Protein AF-A0A959TMD8-F1 (afdb_monomer_lite)

Foldseek 3Di:
DLVVVLVVQLVVQCVVPPPCSVVVSVVVNVVVVVLVVLVVCLVPHDQDPDPSSVLSVLVVCCVPVHVQASPDNNDCVVCVVVVRRDDDPVVVVVVVVVVD

Radius of gyration: 17.91 Å; chains: 1; bounding box: 39×28×55 Å

Sequence (100 aa):
MSVLVAAMFIGLFRPLMGTHGFVFGGGFMAGYATYLLAHYAIHVRKPPKNWLGVVWKHHNLHHYVGDDGAFGVSSPFWDHVFGTMPPDPRRRAAAKVDLI

Secondary structure (DSSP, 8-state):
-HHHHHHHHHHHHHHHHTTHHHHHHHHHHHHHHHHHHHHHHHHHSPPPSSTTHHHHHHHHHHHHH-TTS---SS-SHHHHHTT-PPPPHHHHHHHHHTT-

Structure (mmCIF, N/CA/C/O backbone):
data_AF-A0A959TMD8-F1
#
_entry.id   AF-A0A959TMD8-F1
#
loop_
_atom_site.group_PDB
_atom_site.id
_atom_site.type_symbol
_atom_site.label_atom_id
_atom_site.label_alt_id
_atom_site.label_comp_id
_atom_site.label_asym_id
_atom_site.label_entity_id
_atom_site.label_seq_id
_atom_site.pdbx_PDB_ins_code
_atom_site.Cartn_x
_atom_site.Cartn_y
_atom_site.Cartn_z
_atom_site.occupancy
_atom_site.B_iso_or_equiv
_atom_site.auth_seq_id
_atom_site.auth_comp_id
_atom_site.auth_asym_id
_atom_site.auth_atom_id
_atom_site.pdbx_PDB_model_num
ATOM 1 N N . MET A 1 1 ? -0.868 13.757 4.530 1.00 78.50 1 MET A N 1
ATOM 2 C CA . MET A 1 1 ? -2.077 13.077 4.014 1.00 78.50 1 MET A CA 1
ATO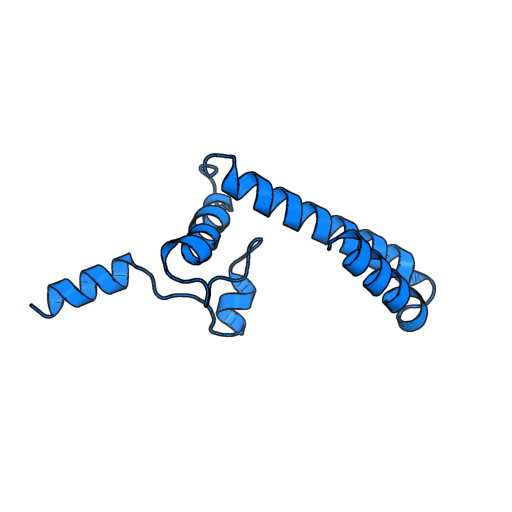M 3 C C . MET A 1 1 ? -2.587 11.969 4.943 1.00 78.50 1 MET A C 1
ATOM 5 O O . MET A 1 1 ? -3.776 11.933 5.219 1.00 78.50 1 MET A O 1
ATOM 9 N N . SER A 1 2 ? -1.717 11.127 5.513 1.00 82.94 2 SER A N 1
ATOM 10 C CA . SER A 1 2 ? -2.103 9.989 6.374 1.00 82.94 2 SER A CA 1
ATOM 11 C C . SER A 1 2 ? -3.051 10.295 7.543 1.00 82.94 2 SER A C 1
ATOM 13 O O . SER A 1 2 ? -3.973 9.524 7.776 1.00 82.94 2 SER A O 1
ATOM 15 N N . VAL A 1 3 ? -2.874 11.414 8.256 1.00 83.31 3 VAL A N 1
ATOM 16 C CA . VAL A 1 3 ? -3.753 11.789 9.387 1.00 83.31 3 VAL A CA 1
ATOM 17 C C . VAL A 1 3 ? -5.184 12.089 8.926 1.00 83.31 3 VAL A C 1
ATOM 19 O O . VAL A 1 3 ? -6.139 11.717 9.601 1.00 83.31 3 VAL A O 1
ATOM 22 N N . LEU A 1 4 ? -5.340 12.702 7.750 1.00 89.50 4 LEU A N 1
ATOM 23 C CA . LEU A 1 4 ? -6.652 13.009 7.173 1.00 89.50 4 LEU A CA 1
ATOM 24 C C . LEU A 1 4 ? -7.374 11.728 6.742 1.00 89.50 4 LEU A C 1
ATOM 26 O O . LEU A 1 4 ? -8.547 11.550 7.053 1.00 89.50 4 LEU A O 1
ATOM 30 N N . VAL A 1 5 ? -6.648 10.806 6.100 1.00 87.25 5 VAL A N 1
ATOM 31 C CA . VAL A 1 5 ? -7.161 9.478 5.726 1.00 87.25 5 VAL A CA 1
ATOM 32 C C . VAL A 1 5 ? -7.603 8.701 6.971 1.00 87.25 5 VAL A C 1
ATOM 34 O O . VAL A 1 5 ? -8.702 8.152 6.998 1.00 87.25 5 VAL A O 1
ATOM 37 N N . ALA A 1 6 ? -6.791 8.711 8.031 1.00 85.75 6 ALA A N 1
ATOM 38 C CA . ALA A 1 6 ? -7.113 8.059 9.297 1.00 85.75 6 ALA A CA 1
ATOM 39 C C . ALA A 1 6 ? -8.390 8.614 9.945 1.00 85.75 6 ALA A C 1
ATOM 41 O O . ALA A 1 6 ? -9.294 7.847 10.279 1.00 85.75 6 ALA A O 1
ATOM 42 N N . ALA A 1 7 ? -8.486 9.940 10.079 1.00 86.81 7 ALA A N 1
ATOM 43 C CA . ALA A 1 7 ? -9.654 10.597 10.661 1.00 86.81 7 ALA A CA 1
ATOM 44 C C . ALA A 1 7 ? -10.930 10.324 9.849 1.00 86.81 7 ALA A C 1
ATOM 46 O O . ALA A 1 7 ? -11.967 9.996 10.427 1.00 86.81 7 ALA A O 1
ATOM 47 N N . MET A 1 8 ? -10.837 10.389 8.516 1.00 90.12 8 MET A N 1
ATOM 48 C CA . MET A 1 8 ? -11.946 10.099 7.606 1.00 90.12 8 MET A CA 1
ATOM 49 C C . MET A 1 8 ? -12.480 8.673 7.799 1.00 90.12 8 MET A C 1
ATOM 51 O O . MET A 1 8 ? -13.680 8.488 7.991 1.00 90.12 8 MET A O 1
ATOM 55 N N . PHE A 1 9 ? -11.605 7.663 7.792 1.00 88.56 9 PHE A N 1
ATOM 56 C CA . PHE A 1 9 ? -12.033 6.265 7.885 1.00 88.56 9 PHE A CA 1
ATOM 57 C C . PHE A 1 9 ? -12.521 5.874 9.287 1.00 88.56 9 PHE A C 1
ATOM 59 O O . PHE A 1 9 ? -13.527 5.179 9.397 1.00 88.56 9 PHE A O 1
ATOM 66 N N . ILE A 1 10 ? -11.898 6.364 10.366 1.00 85.31 10 ILE A N 1
ATOM 67 C CA . ILE A 1 10 ? -12.408 6.132 11.732 1.00 85.31 10 ILE A CA 1
ATOM 68 C C . ILE A 1 10 ? -13.790 6.782 11.912 1.00 85.31 10 ILE A C 1
ATOM 70 O O . ILE A 1 10 ? -14.701 6.146 12.452 1.00 85.31 10 ILE A O 1
ATOM 74 N N . GLY A 1 11 ? -13.961 8.016 11.420 1.00 88.12 11 GLY A N 1
ATOM 75 C CA . GLY A 1 11 ? -15.245 8.721 11.426 1.00 88.12 11 GLY A CA 1
ATOM 76 C C . GLY A 1 11 ? -16.330 8.001 10.621 1.00 88.12 11 GLY A C 1
ATOM 77 O O . GLY A 1 11 ? -17.499 8.055 10.995 1.00 88.12 11 GLY A O 1
ATOM 78 N N . LEU A 1 12 ? -15.944 7.270 9.572 1.00 93.38 12 LEU A N 1
ATOM 79 C CA . LEU A 1 12 ? -16.840 6.473 8.734 1.00 93.38 12 LEU A CA 1
ATOM 80 C C . LEU A 1 12 ? -17.203 5.112 9.353 1.00 93.38 12 LEU A C 1
ATOM 82 O O . LEU A 1 12 ? -18.360 4.698 9.306 1.00 93.38 12 LEU A O 1
ATOM 86 N N . PHE A 1 13 ? -16.246 4.393 9.944 1.00 94.06 13 PHE A N 1
ATOM 87 C CA . PHE A 1 13 ? -16.488 3.027 10.428 1.00 94.06 13 PHE A CA 1
ATOM 88 C C . PHE A 1 13 ? -17.388 2.975 11.663 1.00 94.06 13 PHE A C 1
ATOM 90 O O . PHE A 1 13 ? -18.175 2.039 11.812 1.00 94.06 13 PHE A O 1
ATOM 97 N N . ARG A 1 14 ? -17.317 3.979 12.545 1.00 88.25 14 ARG A N 1
ATOM 98 C CA . ARG A 1 14 ? -18.129 4.020 13.770 1.00 88.25 14 ARG A CA 1
ATOM 99 C C . ARG A 1 14 ? -19.649 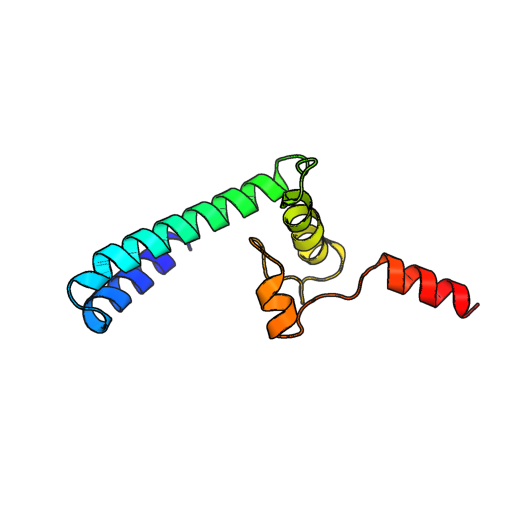4.052 13.522 1.00 88.25 14 ARG A C 1
ATOM 101 O O . ARG A 1 14 ? -20.343 3.299 14.213 1.00 88.25 14 ARG A O 1
ATOM 108 N N . PRO A 1 15 ? -20.195 4.889 12.617 1.00 93.19 15 PRO A N 1
ATOM 109 C CA . PRO A 1 15 ? -21.621 4.861 12.302 1.00 93.19 15 PRO A CA 1
ATOM 110 C C . PRO A 1 15 ? -22.026 3.626 11.486 1.00 93.19 15 PRO A C 1
ATOM 112 O O . PRO A 1 15 ? -23.101 3.090 11.728 1.00 93.19 15 PRO A O 1
ATOM 115 N N . LEU A 1 16 ? -21.176 3.130 10.578 1.00 95.19 16 LEU A N 1
ATOM 116 C CA . LEU A 1 16 ? -21.521 1.986 9.721 1.00 95.19 16 LEU A CA 1
ATOM 117 C C . LEU A 1 16 ? -21.520 0.638 10.453 1.00 95.19 16 LEU A C 1
ATOM 119 O O . LEU A 1 16 ? -22.326 -0.233 10.145 1.00 95.19 16 LEU A O 1
ATOM 123 N N . MET A 1 17 ? -20.603 0.450 11.405 1.00 94.56 17 MET A N 1
ATOM 124 C CA . MET A 1 17 ? -20.352 -0.850 12.046 1.00 94.56 17 MET A CA 1
ATOM 125 C C . MET A 1 17 ? -20.656 -0.845 13.550 1.00 94.56 17 MET A C 1
ATOM 127 O O . MET A 1 17 ? -20.333 -1.799 14.261 1.00 94.56 17 MET A O 1
ATOM 131 N N . GLY A 1 18 ? -21.242 0.238 14.068 1.00 91.88 18 GLY A N 1
ATOM 132 C CA . GLY A 1 18 ? -21.563 0.368 15.485 1.00 91.88 18 GLY A CA 1
ATOM 133 C C . GLY A 1 18 ? -20.320 0.261 16.376 1.00 91.88 18 GLY A C 1
ATOM 134 O O . GLY A 1 18 ? -19.284 0.871 16.112 1.00 91.88 18 GLY A O 1
ATOM 135 N N . THR A 1 19 ? -20.412 -0.516 17.454 1.00 88.81 19 THR A N 1
ATOM 136 C CA . THR A 1 19 ? -19.308 -0.729 18.409 1.00 88.81 19 THR A CA 1
ATOM 137 C C . THR A 1 19 ? -18.112 -1.460 17.792 1.00 88.81 19 THR A C 1
ATOM 139 O O . THR A 1 19 ? -16.975 -1.198 18.183 1.00 88.81 19 THR A O 1
ATOM 142 N N . HIS A 1 20 ? -18.332 -2.303 16.777 1.00 94.19 20 HIS A N 1
ATOM 143 C CA . HIS A 1 20 ? -17.259 -3.001 16.061 1.00 94.19 20 HIS A CA 1
ATOM 144 C C . HIS A 1 20 ? -16.407 -2.069 15.192 1.00 94.19 20 HIS A C 1
ATOM 146 O O . HIS A 1 20 ? -15.277 -2.420 14.851 1.00 94.19 20 HIS A O 1
ATOM 152 N N . GLY A 1 21 ? -16.902 -0.864 14.883 1.00 93.00 21 GLY A N 1
ATOM 153 C CA . GLY A 1 21 ? -16.187 0.116 14.065 1.00 93.00 21 GLY A CA 1
ATOM 154 C C . GLY A 1 21 ? -14.825 0.514 14.635 1.00 93.00 21 GLY A C 1
ATOM 155 O O . GLY A 1 21 ? -13.898 0.748 13.868 1.00 93.00 21 GLY A O 1
ATOM 156 N N . PHE A 1 22 ? -14.656 0.518 15.963 1.00 89.31 22 PHE A N 1
ATOM 157 C CA . PHE A 1 22 ? -13.353 0.795 16.580 1.00 89.31 22 PHE A CA 1
ATOM 158 C C . PHE A 1 22 ? -12.352 -0.344 16.390 1.00 89.31 22 PHE A C 1
ATOM 160 O O . PHE A 1 22 ? -11.188 -0.085 16.100 1.00 89.31 22 PHE A O 1
ATOM 167 N N . VAL A 1 23 ? -12.795 -1.598 16.516 1.00 93.12 23 VAL A N 1
ATOM 168 C CA . VAL A 1 23 ? -11.928 -2.771 16.318 1.00 93.12 23 VAL A CA 1
ATOM 169 C C . VAL A 1 23 ? -11.519 -2.870 14.852 1.00 93.12 23 VAL A C 1
ATOM 171 O O . VAL A 1 23 ? -10.333 -2.989 14.545 1.00 93.12 23 VAL A O 1
ATOM 174 N N . PHE A 1 24 ? -12.490 -2.742 13.945 1.00 94.19 24 PHE A N 1
ATOM 175 C CA . PHE A 1 24 ? -12.227 -2.719 12.511 1.00 94.19 24 PHE A CA 1
ATOM 176 C C . PHE A 1 24 ? -11.320 -1.545 12.125 1.00 94.19 24 PHE A C 1
ATOM 178 O O . PHE A 1 24 ? -10.325 -1.737 11.431 1.00 94.19 24 PHE A O 1
ATOM 185 N N . GLY A 1 25 ? -11.606 -0.345 12.639 1.00 92.94 25 GLY A N 1
ATOM 186 C CA . GLY A 1 25 ? -10.792 0.846 12.417 1.00 92.94 25 GLY A CA 1
ATOM 187 C C . GLY A 1 25 ? -9.362 0.689 12.925 1.00 92.94 25 GLY A C 1
ATOM 188 O O . GLY A 1 25 ? -8.430 1.032 12.205 1.00 92.94 25 GLY A O 1
ATOM 189 N N . GLY A 1 26 ? -9.168 0.105 14.110 1.00 92.19 26 GLY A N 1
ATOM 190 C CA . GLY A 1 26 ? -7.842 -0.213 14.641 1.00 92.19 26 GLY A CA 1
ATOM 191 C C . GLY A 1 26 ? -7.063 -1.168 13.733 1.00 92.19 26 GLY A C 1
ATOM 192 O O . GLY A 1 26 ? -5.909 -0.895 13.404 1.00 92.19 26 GLY A O 1
ATOM 193 N N . GLY A 1 27 ? -7.708 -2.238 13.256 1.00 93.75 27 GLY A N 1
ATOM 194 C CA . GLY A 1 27 ? -7.108 -3.170 12.295 1.00 93.75 27 GLY A CA 1
ATOM 195 C C . GLY A 1 27 ? -6.764 -2.509 10.957 1.00 93.75 27 GLY A C 1
ATOM 196 O O . GLY A 1 27 ? -5.663 -2.687 10.438 1.00 93.75 27 GLY A O 1
ATOM 197 N N . PHE A 1 28 ? -7.666 -1.682 10.429 1.00 93.75 28 PHE A N 1
ATOM 198 C CA . PHE A 1 28 ? -7.445 -0.933 9.194 1.00 93.75 28 PHE A CA 1
ATOM 199 C C . PHE A 1 28 ? -6.286 0.074 9.336 1.00 93.75 28 PHE A C 1
ATOM 201 O O . PHE A 1 28 ? -5.432 0.151 8.453 1.00 93.75 28 PHE A O 1
ATOM 208 N N . MET A 1 29 ? -6.186 0.787 10.465 1.00 93.00 29 MET A N 1
ATOM 209 C CA . MET A 1 29 ? -5.056 1.681 10.761 1.00 93.00 29 MET A CA 1
ATOM 210 C C . MET A 1 29 ? -3.733 0.927 10.877 1.00 93.00 29 MET A C 1
ATOM 212 O O . MET A 1 29 ? -2.729 1.375 10.322 1.00 93.00 29 MET A O 1
ATOM 216 N N . ALA A 1 30 ? -3.727 -0.223 11.555 1.00 94.88 30 ALA A N 1
ATOM 217 C CA . ALA A 1 30 ? -2.545 -1.072 11.637 1.00 94.88 30 ALA A CA 1
ATOM 218 C C . ALA A 1 30 ? -2.099 -1.531 10.239 1.00 94.88 30 ALA A C 1
ATOM 220 O O . ALA A 1 30 ? -0.931 -1.376 9.889 1.00 94.88 30 ALA A O 1
ATOM 221 N N . GLY A 1 31 ? -3.035 -1.992 9.403 1.00 94.50 31 GLY A N 1
ATOM 222 C CA . GLY A 1 31 ? -2.759 -2.371 8.016 1.00 94.50 31 GLY A CA 1
ATOM 223 C C . GLY A 1 31 ? -2.211 -1.215 7.174 1.00 94.50 31 GLY A C 1
ATOM 224 O O . GLY A 1 31 ? -1.223 -1.390 6.461 1.00 94.50 31 GLY A O 1
ATOM 225 N N . TYR A 1 32 ? -2.786 -0.015 7.297 1.00 93.94 32 TYR A N 1
ATOM 226 C CA . TYR A 1 32 ? -2.291 1.176 6.604 1.00 93.94 32 TYR A CA 1
ATOM 227 C C . TYR A 1 32 ? -0.882 1.579 7.071 1.00 93.94 32 TYR A C 1
ATOM 229 O O . TYR A 1 32 ? -0.024 1.902 6.250 1.00 93.94 32 TYR A O 1
ATOM 237 N N . ALA A 1 33 ? -0.594 1.496 8.372 1.00 94.81 33 ALA A N 1
ATOM 238 C CA . ALA A 1 33 ? 0.750 1.733 8.892 1.00 94.81 33 ALA A CA 1
ATOM 239 C C . ALA A 1 33 ? 1.756 0.698 8.357 1.00 94.81 33 ALA A C 1
ATOM 241 O O . ALA A 1 33 ? 2.841 1.074 7.910 1.00 94.81 33 ALA A O 1
ATOM 242 N N . THR A 1 34 ? 1.391 -0.588 8.326 1.00 95.50 34 THR A N 1
ATOM 243 C CA . THR A 1 34 ? 2.216 -1.643 7.718 1.00 95.50 34 THR A CA 1
ATOM 244 C C . THR A 1 34 ? 2.453 -1.390 6.230 1.00 95.50 34 THR A C 1
ATOM 246 O O . THR A 1 34 ? 3.584 -1.538 5.772 1.00 95.50 34 THR A O 1
ATOM 249 N N . TYR A 1 35 ? 1.434 -0.954 5.485 1.00 95.56 35 TYR A N 1
ATOM 250 C CA . TYR A 1 35 ? 1.563 -0.557 4.080 1.00 95.56 35 TYR A CA 1
ATOM 251 C C . TYR A 1 35 ? 2.591 0.571 3.900 1.00 95.56 35 TYR A C 1
ATOM 253 O O . TYR A 1 35 ? 3.495 0.452 3.073 1.00 95.56 35 TYR A O 1
ATOM 261 N N . LEU A 1 36 ? 2.516 1.631 4.715 1.00 95.19 36 LEU A N 1
ATOM 262 C CA . LEU A 1 36 ? 3.471 2.743 4.658 1.00 95.19 36 LEU A CA 1
ATOM 263 C C . LEU A 1 36 ? 4.895 2.304 5.015 1.00 95.19 36 LEU A C 1
ATOM 265 O O . LEU A 1 36 ? 5.852 2.728 4.367 1.00 95.19 36 LEU A O 1
ATOM 269 N N . LEU A 1 37 ? 5.042 1.443 6.025 1.00 95.69 37 LEU A N 1
ATOM 270 C CA . LEU A 1 37 ? 6.339 0.891 6.413 1.00 95.69 37 LEU A CA 1
ATOM 271 C C . LEU A 1 37 ? 6.933 0.011 5.312 1.00 95.69 37 LEU A C 1
ATOM 273 O O . LEU A 1 37 ? 8.127 0.121 5.041 1.00 95.69 37 LEU A O 1
ATOM 277 N N . ALA A 1 38 ? 6.122 -0.829 4.664 1.00 95.88 38 ALA A N 1
ATOM 278 C CA . ALA A 1 38 ? 6.552 -1.634 3.526 1.00 95.88 38 ALA A CA 1
ATOM 279 C C . ALA A 1 38 ? 6.999 -0.742 2.362 1.00 95.88 38 ALA A C 1
ATOM 281 O O . ALA A 1 38 ? 8.103 -0.927 1.857 1.00 95.88 38 ALA A O 1
ATOM 282 N N . HIS A 1 39 ? 6.206 0.275 2.007 1.00 96.50 39 HIS A N 1
ATOM 283 C CA . HIS A 1 39 ? 6.564 1.248 0.973 1.00 96.50 39 HIS A CA 1
ATOM 284 C C . HIS A 1 39 ? 7.904 1.929 1.278 1.00 96.50 39 HIS A C 1
ATOM 286 O O . HIS A 1 39 ? 8.810 1.946 0.448 1.00 96.50 39 HIS A O 1
ATOM 292 N N . TYR A 1 40 ? 8.066 2.433 2.503 1.00 96.44 40 TYR A N 1
ATOM 293 C CA . TYR A 1 40 ? 9.317 3.048 2.936 1.00 96.44 40 TYR A CA 1
ATOM 294 C C . TYR A 1 40 ? 10.493 2.062 2.872 1.00 96.44 40 TYR A C 1
ATOM 296 O O . TYR A 1 40 ? 11.553 2.394 2.346 1.00 96.44 40 TYR A O 1
ATOM 304 N N . ALA A 1 41 ? 10.309 0.833 3.365 1.00 96.94 41 ALA A N 1
ATOM 305 C CA . ALA A 1 41 ? 11.337 -0.201 3.341 1.00 96.94 41 ALA A CA 1
ATOM 306 C C . ALA A 1 41 ? 11.759 -0.574 1.914 1.00 96.94 41 ALA A C 1
ATOM 308 O O . ALA A 1 41 ? 12.948 -0.801 1.695 1.00 96.94 41 ALA A O 1
ATOM 309 N N . ILE A 1 42 ? 10.822 -0.606 0.963 1.00 96.75 42 ILE A N 1
ATOM 310 C CA . ILE A 1 42 ? 11.107 -0.887 -0.447 1.00 96.75 42 ILE A CA 1
ATOM 311 C C . ILE A 1 42 ? 12.093 0.128 -1.025 1.00 96.75 42 ILE A C 1
ATOM 313 O O . ILE A 1 42 ? 13.052 -0.261 -1.690 1.00 96.75 42 ILE A O 1
ATOM 317 N N . HIS A 1 43 ? 11.900 1.407 -0.705 1.00 95.50 43 HIS A N 1
ATOM 318 C CA . HIS A 1 43 ? 12.738 2.494 -1.210 1.00 95.50 43 HIS A CA 1
ATOM 319 C C . HIS A 1 43 ? 14.119 2.577 -0.561 1.00 95.50 43 HIS A C 1
ATOM 321 O O . HIS A 1 43 ? 15.077 2.990 -1.209 1.00 95.50 43 HIS A O 1
ATOM 327 N N . VAL A 1 44 ? 14.249 2.195 0.714 1.00 96.94 44 VAL A N 1
ATOM 328 C CA . VAL A 1 44 ? 15.499 2.416 1.472 1.00 96.94 44 VAL A CA 1
ATOM 329 C C . VAL A 1 44 ? 16.310 1.148 1.737 1.00 96.94 44 VAL A C 1
ATOM 331 O O . VAL A 1 44 ? 17.454 1.234 2.186 1.00 96.94 44 VAL A O 1
ATOM 334 N N . ARG A 1 45 ? 15.747 -0.045 1.499 1.00 95.88 45 ARG A N 1
ATOM 335 C CA . ARG A 1 45 ? 16.415 -1.330 1.763 1.00 95.88 45 ARG A CA 1
ATOM 336 C C . ARG A 1 45 ? 16.524 -2.193 0.515 1.00 95.88 45 ARG A C 1
ATOM 338 O O . ARG A 1 45 ? 1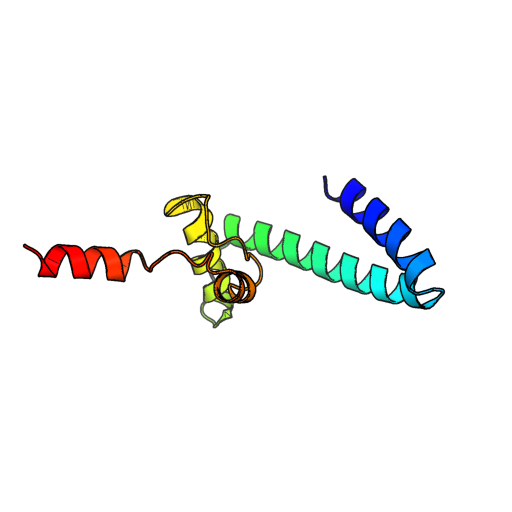5.684 -2.161 -0.376 1.00 95.88 45 ARG A O 1
ATOM 345 N N . LYS A 1 46 ? 17.550 -3.050 0.508 1.00 95.12 46 LYS A N 1
ATOM 346 C CA . LYS A 1 46 ? 17.702 -4.109 -0.498 1.00 95.12 46 LYS A CA 1
ATOM 347 C C . LYS A 1 46 ? 16.555 -5.127 -0.381 1.00 95.12 46 LYS A C 1
ATOM 349 O O . LYS A 1 46 ? 16.139 -5.420 0.743 1.00 95.12 46 LYS A O 1
ATOM 354 N N . PRO A 1 47 ? 16.095 -5.703 -1.506 1.00 95.62 47 PRO A N 1
ATOM 355 C CA . PRO A 1 47 ? 15.044 -6.710 -1.492 1.00 95.62 47 PRO A CA 1
ATOM 356 C C . PRO A 1 47 ? 15.468 -7.935 -0.670 1.00 95.62 47 PRO A C 1
ATOM 358 O O . PRO A 1 47 ? 16.622 -8.374 -0.766 1.00 95.62 47 PRO A O 1
ATOM 361 N N . PRO A 1 48 ? 14.555 -8.519 0.122 1.00 94.88 48 PRO A N 1
ATOM 362 C CA . PRO A 1 48 ? 14.831 -9.763 0.821 1.00 94.88 48 PRO A CA 1
ATOM 363 C C . PRO A 1 48 ? 14.992 -10.915 -0.180 1.00 94.88 48 PRO A C 1
ATOM 365 O O . PRO A 1 48 ? 14.371 -10.937 -1.241 1.00 94.88 48 PRO A O 1
ATOM 368 N N . LYS A 1 49 ? 15.804 -11.918 0.174 1.00 94.94 49 LYS A N 1
ATOM 369 C CA . LYS A 1 49 ? 16.062 -13.108 -0.664 1.00 94.94 49 LYS A CA 1
ATOM 370 C C . LYS A 1 49 ? 14.968 -14.186 -0.563 1.00 94.94 49 LYS A C 1
ATOM 372 O O . LYS A 1 49 ? 15.226 -15.352 -0.835 1.00 94.94 49 LYS A O 1
ATOM 377 N N . ASN A 1 50 ? 13.773 -13.816 -0.118 1.00 95.00 50 ASN A N 1
ATOM 378 C CA . ASN A 1 50 ? 12.629 -14.712 0.032 1.00 95.00 50 ASN A CA 1
ATOM 379 C C . ASN A 1 50 ? 11.467 -14.236 -0.857 1.00 95.00 50 ASN A C 1
ATOM 381 O O . ASN A 1 50 ? 11.621 -13.317 -1.662 1.00 95.00 50 ASN A O 1
ATOM 385 N N . TRP A 1 51 ? 10.295 -14.855 -0.709 1.00 93.00 51 TRP A N 1
ATOM 386 C CA . TRP A 1 51 ? 9.117 -14.558 -1.527 1.00 93.00 51 TRP A CA 1
ATOM 387 C C . TRP A 1 51 ? 8.659 -13.091 -1.451 1.00 93.00 51 TRP A C 1
ATOM 389 O O . TRP A 1 51 ? 8.104 -12.588 -2.425 1.00 93.00 51 TRP A O 1
ATOM 399 N N . LEU A 1 52 ? 8.960 -12.367 -0.364 1.00 93.31 52 LEU A N 1
ATOM 400 C CA 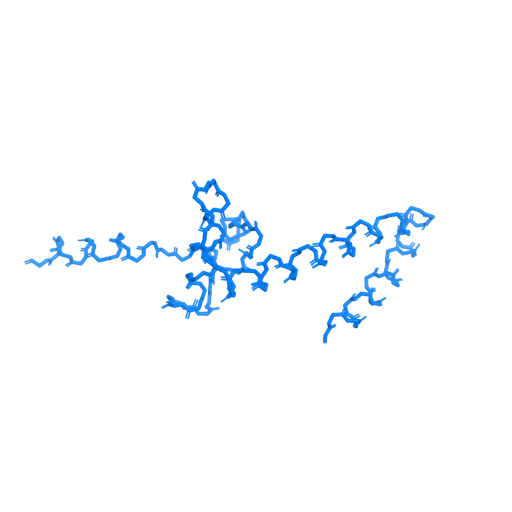. LEU A 1 52 ? 8.647 -10.939 -0.242 1.00 93.31 52 LEU A CA 1
ATOM 401 C C . LEU A 1 52 ? 9.415 -10.081 -1.253 1.00 93.31 52 LEU A C 1
ATOM 403 O O . LEU A 1 52 ? 8.983 -8.977 -1.558 1.00 93.31 52 LEU A O 1
ATOM 407 N N . GLY A 1 53 ? 10.512 -10.573 -1.838 1.00 94.94 53 GLY A N 1
ATOM 408 C CA . GLY A 1 53 ? 11.230 -9.856 -2.896 1.00 94.94 53 GLY A CA 1
ATOM 409 C C . GLY A 1 53 ? 10.343 -9.494 -4.097 1.00 94.94 53 GLY A C 1
ATOM 410 O O . GLY A 1 53 ? 10.653 -8.548 -4.823 1.00 94.94 53 GLY A O 1
ATOM 411 N N . VAL A 1 54 ? 9.206 -10.184 -4.273 1.00 94.06 54 VAL A N 1
ATOM 412 C CA . VAL A 1 54 ? 8.209 -9.853 -5.297 1.00 94.06 54 VAL A CA 1
ATOM 413 C C . VAL A 1 54 ? 7.661 -8.433 -5.143 1.00 94.06 54 VAL A C 1
ATOM 415 O O . VAL A 1 54 ? 7.508 -7.756 -6.156 1.00 94.06 54 VAL A O 1
ATOM 418 N N . VAL A 1 55 ? 7.438 -7.943 -3.914 1.00 95.69 55 VAL A N 1
ATOM 419 C CA . VAL A 1 55 ? 6.844 -6.611 -3.709 1.00 95.69 55 VAL A CA 1
ATOM 420 C C . VAL A 1 55 ? 7.836 -5.496 -4.036 1.00 95.69 55 VAL A C 1
ATOM 422 O O . VAL A 1 55 ? 7.450 -4.490 -4.617 1.00 95.69 55 VAL A O 1
ATOM 425 N N . TRP A 1 56 ? 9.135 -5.720 -3.796 1.00 96.31 56 TRP A N 1
ATOM 426 C CA . TRP A 1 56 ? 10.196 -4.817 -4.259 1.00 96.31 56 TRP A CA 1
ATOM 427 C C . TRP A 1 56 ? 10.242 -4.760 -5.783 1.00 96.31 56 TRP A C 1
ATOM 429 O O . TRP A 1 56 ? 10.283 -3.677 -6.359 1.00 96.31 56 TRP A O 1
ATOM 439 N N . LYS A 1 57 ? 10.254 -5.927 -6.447 1.00 92.75 57 LYS A N 1
ATOM 440 C CA . LYS A 1 57 ? 10.291 -5.980 -7.914 1.00 92.75 57 LYS A CA 1
ATOM 441 C C . LYS A 1 57 ? 9.070 -5.276 -8.501 1.00 92.75 57 LYS A C 1
ATOM 443 O O . LYS A 1 57 ? 9.242 -4.489 -9.421 1.00 92.75 57 LYS A O 1
ATOM 448 N N . HIS A 1 58 ? 7.881 -5.562 -7.973 1.00 94.56 58 HIS A N 1
ATOM 449 C CA . HIS A 1 58 ? 6.619 -5.002 -8.448 1.00 94.56 58 HIS A CA 1
ATOM 450 C C . HIS A 1 58 ? 6.542 -3.489 -8.255 1.00 94.56 58 HIS A C 1
ATOM 452 O O . HIS A 1 58 ? 6.328 -2.775 -9.225 1.00 94.56 58 HIS A O 1
ATOM 458 N N . HIS A 1 59 ? 6.818 -2.989 -7.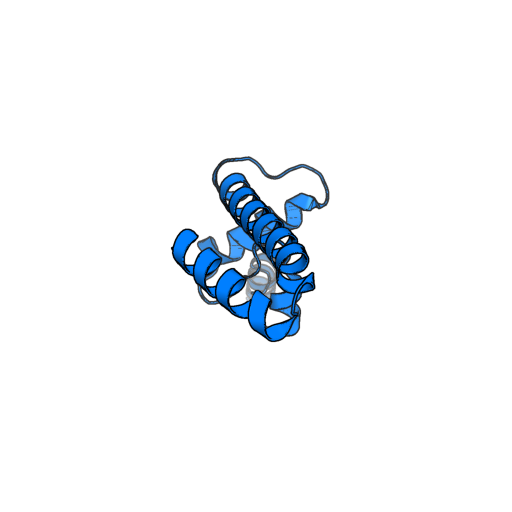048 1.00 95.19 59 HIS A N 1
ATOM 459 C CA . HIS A 1 59 ? 6.787 -1.550 -6.763 1.00 95.19 59 HIS A CA 1
ATOM 460 C C . HIS A 1 59 ? 7.822 -0.764 -7.582 1.00 95.19 59 HIS A C 1
ATOM 462 O O . HIS A 1 59 ? 7.589 0.366 -7.994 1.00 95.19 59 HIS A O 1
ATOM 468 N N . ASN A 1 60 ? 8.961 -1.380 -7.901 1.00 92.19 60 ASN A N 1
ATOM 469 C CA . ASN A 1 60 ? 9.929 -0.780 -8.815 1.00 92.19 60 ASN A CA 1
ATOM 470 C C . ASN A 1 60 ? 9.399 -0.675 -10.259 1.00 92.19 60 ASN A C 1
ATOM 472 O O . ASN A 1 60 ? 9.838 0.207 -10.990 1.00 92.19 60 ASN A O 1
ATOM 476 N N . LEU A 1 61 ? 8.456 -1.522 -10.694 1.00 91.56 61 LEU A N 1
ATOM 477 C CA . LEU A 1 61 ? 7.839 -1.368 -12.019 1.00 91.56 61 LEU A CA 1
ATOM 478 C C . LEU A 1 61 ? 7.072 -0.048 -12.115 1.00 91.56 61 LEU A C 1
ATOM 480 O O . LEU A 1 61 ? 7.200 0.625 -13.133 1.00 91.56 61 LEU A O 1
ATOM 484 N N . HIS A 1 62 ? 6.359 0.336 -11.054 1.00 92.44 62 HIS A N 1
ATOM 485 C CA . HIS A 1 62 ? 5.649 1.613 -10.984 1.00 92.44 62 HIS A CA 1
ATOM 486 C C . HIS A 1 62 ? 6.601 2.790 -11.246 1.00 92.44 62 HIS A C 1
ATOM 488 O O . HIS A 1 62 ? 6.378 3.573 -12.157 1.00 92.44 62 HIS A O 1
ATOM 494 N N . HIS A 1 63 ? 7.744 2.843 -10.555 1.00 91.06 63 HIS A N 1
ATOM 495 C CA . HIS A 1 63 ? 8.685 3.961 -10.703 1.00 91.06 63 HIS A CA 1
ATOM 496 C C . HIS A 1 63 ? 9.558 3.937 -11.967 1.00 91.06 63 HIS A C 1
ATOM 498 O O . HIS A 1 63 ? 10.058 4.986 -12.371 1.00 91.06 63 HIS A O 1
ATOM 504 N N . TYR A 1 64 ? 9.818 2.767 -12.562 1.00 85.31 64 TYR A N 1
ATOM 505 C CA . TYR A 1 64 ? 10.792 2.649 -13.661 1.00 85.31 64 TYR A CA 1
ATOM 506 C C . TYR A 1 64 ? 10.190 2.306 -15.024 1.00 85.31 64 TYR A C 1
ATOM 508 O O . TYR A 1 64 ? 10.842 2.533 -16.041 1.00 85.31 64 TYR A O 1
ATOM 516 N N . VAL A 1 65 ? 8.996 1.713 -15.071 1.00 78.44 65 VAL A N 1
ATOM 517 C CA . VAL A 1 65 ? 8.373 1.242 -16.322 1.00 78.44 65 VAL A CA 1
ATOM 518 C C . VAL A 1 65 ? 7.203 2.134 -16.732 1.00 78.44 65 VAL A C 1
ATOM 520 O O . VAL A 1 65 ? 6.959 2.280 -17.930 1.00 78.44 65 VAL A O 1
ATOM 523 N N . GLY A 1 66 ? 6.518 2.752 -15.768 1.00 72.19 66 GLY A N 1
ATOM 524 C CA . GLY A 1 66 ? 5.492 3.761 -16.010 1.00 72.19 66 GLY A CA 1
ATOM 525 C C . GLY A 1 66 ? 4.579 3.950 -14.802 1.00 72.19 66 GLY A C 1
ATOM 526 O O . GLY A 1 66 ? 4.162 2.970 -14.186 1.00 72.19 66 GLY A O 1
ATOM 527 N N . ASP A 1 67 ? 4.224 5.206 -14.527 1.00 79.75 67 ASP A N 1
ATOM 528 C CA . ASP A 1 67 ? 3.396 5.597 -13.376 1.00 79.75 67 ASP A CA 1
ATOM 529 C C . ASP A 1 67 ? 1.916 5.170 -13.515 1.00 79.75 67 ASP A C 1
ATOM 531 O O . ASP A 1 67 ? 1.149 5.251 -12.556 1.00 79.75 67 ASP A O 1
ATOM 535 N N . ASP A 1 68 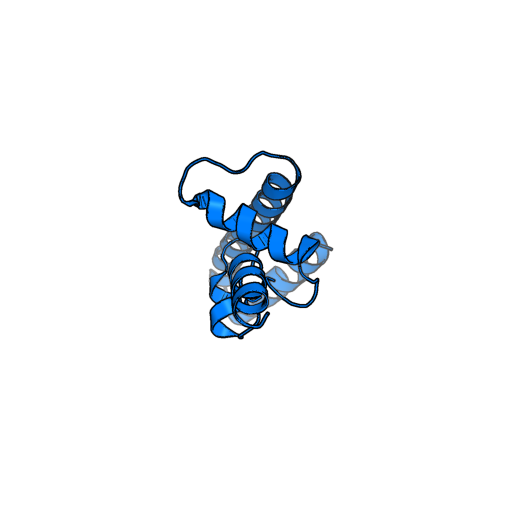? 1.520 4.654 -14.684 1.00 88.62 68 ASP A N 1
ATOM 536 C CA . ASP A 1 68 ? 0.140 4.273 -15.026 1.00 88.62 68 ASP A CA 1
ATOM 537 C C . ASP A 1 68 ? -0.218 2.813 -14.668 1.00 88.62 68 ASP A C 1
ATOM 539 O O . ASP A 1 68 ? -1.227 2.275 -15.130 1.00 88.62 68 ASP A O 1
ATOM 543 N N . GLY A 1 69 ? 0.603 2.132 -13.865 1.00 91.50 69 GLY A N 1
ATOM 544 C CA . GLY A 1 69 ? 0.341 0.758 -13.432 1.00 91.50 69 GLY A CA 1
ATOM 545 C C . GLY A 1 69 ? 1.181 0.323 -12.234 1.00 91.50 69 GLY A C 1
ATOM 546 O O . GLY A 1 69 ? 1.951 1.106 -11.678 1.00 91.50 69 GLY A O 1
ATOM 547 N N . ALA A 1 70 ? 1.032 -0.948 -11.845 1.00 94.88 70 ALA A N 1
ATOM 548 C CA . ALA A 1 70 ? 1.671 -1.537 -10.662 1.00 94.88 70 ALA A CA 1
ATOM 549 C C . ALA A 1 70 ? 1.381 -0.752 -9.367 1.00 94.88 70 ALA A C 1
ATOM 551 O O . ALA A 1 70 ? 2.276 -0.481 -8.567 1.00 94.88 70 ALA A O 1
ATOM 552 N N . PHE A 1 71 ? 0.114 -0.399 -9.148 1.00 95.38 71 PHE A N 1
ATOM 553 C CA . PHE A 1 71 ? -0.315 0.425 -8.016 1.00 95.38 71 PHE A CA 1
ATOM 554 C C . PHE A 1 71 ? -0.197 -0.295 -6.662 1.00 95.38 71 PHE A C 1
ATOM 556 O O . PHE A 1 71 ? -0.116 0.340 -5.608 1.00 95.38 71 PHE A O 1
ATOM 563 N N . GLY A 1 72 ? -0.221 -1.629 -6.657 1.00 95.38 72 GLY A N 1
ATOM 564 C CA . GLY A 1 72 ? -0.211 -2.436 -5.444 1.00 95.38 72 GLY A CA 1
ATOM 565 C C . GLY A 1 72 ? 1.158 -2.521 -4.767 1.00 95.38 72 GLY A C 1
ATOM 566 O O . GLY A 1 72 ? 1.992 -3.328 -5.151 1.00 95.38 72 GLY A O 1
ATOM 567 N N . VAL A 1 73 ? 1.379 -1.788 -3.674 1.00 96.62 73 VAL A N 1
ATOM 568 C CA . VAL A 1 73 ? 2.675 -1.823 -2.958 1.00 96.62 73 VAL A CA 1
ATOM 569 C C . VAL A 1 73 ? 2.865 -3.084 -2.108 1.00 96.62 73 VAL A C 1
ATOM 571 O O . VAL A 1 73 ? 3.946 -3.664 -2.070 1.00 96.62 73 VAL A O 1
ATOM 574 N N . SER A 1 74 ? 1.828 -3.519 -1.388 1.00 95.38 74 SER A N 1
ATOM 575 C CA . SER A 1 74 ? 1.907 -4.680 -0.486 1.00 95.38 74 SER A CA 1
ATOM 576 C C . SER A 1 74 ? 1.708 -6.016 -1.205 1.00 95.38 74 SER A C 1
ATOM 578 O O . SER A 1 74 ? 2.117 -7.057 -0.694 1.00 95.38 74 SER A O 1
ATOM 580 N N . SER A 1 75 ? 1.074 -5.997 -2.380 1.00 95.56 75 SER A N 1
ATOM 581 C CA . SER A 1 75 ? 0.906 -7.150 -3.266 1.00 95.56 75 SER A CA 1
ATOM 582 C C . SER A 1 75 ? 0.438 -6.692 -4.656 1.00 95.56 75 SER A C 1
ATOM 584 O O . SER A 1 75 ? -0.297 -5.706 -4.730 1.00 95.56 75 SER A O 1
ATOM 586 N N . PRO A 1 76 ? 0.743 -7.442 -5.731 1.00 95.25 76 PRO A N 1
ATOM 587 C CA . PRO A 1 76 ? 0.245 -7.163 -7.083 1.00 95.25 76 PRO A CA 1
ATOM 588 C C . PRO A 1 76 ? -1.207 -7.622 -7.307 1.00 95.25 76 PRO A C 1
ATOM 590 O O . PRO A 1 76 ? -1.721 -7.535 -8.417 1.00 95.25 76 PRO A O 1
ATOM 593 N N . PHE A 1 77 ? -1.874 -8.176 -6.286 1.00 96.56 77 PHE A N 1
ATOM 594 C CA . PHE A 1 77 ? -3.174 -8.838 -6.434 1.00 96.56 77 PHE A CA 1
ATOM 595 C C . PHE A 1 77 ? -4.210 -7.943 -7.124 1.00 96.56 77 PHE A C 1
ATOM 597 O O . PHE A 1 77 ? -4.818 -8.345 -8.115 1.00 96.56 77 PHE A O 1
ATOM 604 N N . TRP A 1 78 ? -4.366 -6.711 -6.641 1.00 96.75 78 TRP A N 1
ATOM 605 C CA . TRP A 1 78 ? -5.335 -5.775 -7.204 1.00 96.75 78 TRP A CA 1
ATOM 606 C C . TRP A 1 78 ? -4.956 -5.305 -8.609 1.00 96.75 78 TRP A C 1
ATOM 608 O O . TRP A 1 78 ? -5.851 -5.059 -9.410 1.00 96.75 78 TRP A O 1
ATOM 618 N N . ASP A 1 79 ? -3.666 -5.281 -8.957 1.00 95.94 79 ASP A N 1
ATOM 619 C CA . ASP A 1 79 ? -3.239 -4.967 -10.321 1.00 95.94 79 ASP A CA 1
ATOM 620 C C . ASP A 1 79 ? -3.651 -6.045 -11.328 1.00 95.94 79 ASP A C 1
ATOM 622 O O . ASP A 1 79 ? -3.956 -5.747 -12.482 1.00 95.94 79 ASP A O 1
ATOM 626 N N . HIS A 1 80 ? -3.718 -7.306 -10.898 1.00 94.94 80 HIS A N 1
ATOM 627 C CA . HIS A 1 80 ? -4.270 -8.375 -11.725 1.00 94.94 80 HIS A CA 1
ATOM 628 C C . HIS A 1 80 ? -5.794 -8.296 -11.833 1.00 94.94 80 HIS A C 1
ATOM 630 O O . HIS A 1 80 ? -6.329 -8.485 -12.922 1.00 94.94 80 HIS A O 1
ATOM 636 N N . VAL A 1 81 ? -6.486 -7.994 -10.729 1.00 97.75 81 VAL A N 1
ATOM 637 C CA . VAL A 1 81 ? -7.956 -7.883 -10.706 1.00 97.75 81 VAL A CA 1
ATOM 638 C C . VAL A 1 81 ? -8.446 -6.735 -11.589 1.00 97.75 81 VAL A C 1
ATOM 640 O O . VAL A 1 81 ? -9.418 -6.903 -12.320 1.00 97.75 81 VAL A O 1
ATOM 643 N N . PHE A 1 82 ? -7.770 -5.585 -11.547 1.00 97.00 82 PHE A N 1
ATOM 644 C CA . PHE A 1 82 ? -8.172 -4.385 -12.286 1.00 97.00 82 PHE A CA 1
ATOM 645 C C . PHE A 1 82 ? -7.429 -4.191 -13.614 1.00 97.00 82 PHE A C 1
ATOM 647 O O . PHE A 1 82 ? -7.666 -3.204 -14.304 1.00 97.00 82 PHE A O 1
ATOM 654 N N . GLY A 1 83 ? -6.553 -5.124 -14.000 1.00 94.44 83 GLY A N 1
ATOM 655 C CA . GLY A 1 83 ? -5.837 -5.064 -15.277 1.00 94.44 83 GLY A CA 1
ATOM 656 C C . GLY A 1 83 ? -4.775 -3.961 -15.356 1.00 94.44 83 GLY A C 1
ATOM 657 O O . GLY A 1 83 ? -4.430 -3.526 -16.450 1.00 94.44 83 GLY A O 1
ATOM 658 N N . THR A 1 84 ? -4.240 -3.520 -14.218 1.00 94.81 84 THR A N 1
ATOM 659 C CA . THR A 1 84 ? -3.206 -2.474 -14.111 1.00 94.81 84 THR A CA 1
ATOM 660 C C . THR A 1 84 ? -1.799 -3.050 -13.926 1.00 94.81 84 THR A C 1
ATOM 662 O O . THR A 1 84 ? -0.849 -2.326 -13.629 1.00 94.81 84 THR A O 1
ATOM 665 N N . MET A 1 85 ? -1.635 -4.363 -14.119 1.00 93.88 85 MET A N 1
ATOM 666 C CA . MET A 1 85 ? -0.332 -5.025 -14.104 1.00 93.88 85 MET A CA 1
ATOM 667 C C . MET A 1 85 ? 0.463 -4.677 -15.374 1.00 93.88 85 MET A C 1
ATOM 669 O O . MET A 1 85 ? 0.057 -5.073 -16.472 1.00 93.88 85 MET A O 1
ATOM 673 N N . PRO A 1 86 ? 1.623 -4.006 -15.265 1.00 87.75 86 PRO A N 1
ATOM 674 C CA . PRO A 1 86 ? 2.424 -3.691 -16.431 1.00 87.75 86 PRO A CA 1
ATOM 675 C C . PRO A 1 86 ? 3.036 -4.972 -17.021 1.00 87.75 86 PRO A C 1
ATOM 677 O O . PRO A 1 86 ? 3.436 -5.886 -16.291 1.00 87.75 86 PRO A O 1
ATOM 680 N N . PRO A 1 87 ? 3.144 -5.062 -18.355 1.00 78.69 87 PRO A N 1
ATOM 681 C CA . PRO A 1 87 ? 3.783 -6.195 -19.010 1.00 78.69 87 PRO A CA 1
ATOM 682 C C . PRO A 1 87 ? 5.264 -6.278 -18.638 1.00 78.69 87 PRO A C 1
ATOM 684 O O . PRO A 1 87 ? 5.961 -5.264 -18.583 1.00 78.69 87 PRO A O 1
ATOM 687 N N . ASP A 1 88 ? 5.751 -7.504 -18.419 1.00 73.44 88 ASP A N 1
ATOM 688 C CA . ASP A 1 88 ? 7.135 -7.738 -18.001 1.00 73.44 88 ASP A CA 1
ATOM 689 C C . ASP A 1 88 ? 8.111 -7.108 -19.020 1.00 73.44 88 ASP A C 1
ATOM 691 O O . ASP A 1 88 ? 8.107 -7.499 -20.198 1.00 73.44 88 ASP A O 1
ATOM 695 N N . PRO A 1 89 ? 8.971 -6.159 -18.596 1.00 70.25 89 PRO A N 1
ATOM 696 C CA . PRO A 1 89 ? 9.953 -5.522 -19.470 1.00 70.25 89 PRO A CA 1
ATOM 697 C C . PRO A 1 89 ? 10.852 -6.528 -20.197 1.00 70.25 89 PRO A C 1
ATOM 699 O O . PRO A 1 89 ? 11.232 -6.300 -21.345 1.00 70.25 89 PRO A O 1
ATOM 702 N N . ARG A 1 90 ? 11.152 -7.675 -19.570 1.00 67.62 90 ARG A N 1
ATOM 703 C CA . ARG A 1 90 ? 11.954 -8.747 -20.178 1.00 67.62 90 ARG A CA 1
ATOM 704 C C . ARG A 1 90 ? 11.202 -9.455 -21.298 1.00 67.62 90 ARG A C 1
ATOM 706 O O . ARG A 1 90 ? 11.804 -9.760 -22.321 1.00 67.62 90 ARG A O 1
ATOM 713 N N . ARG A 1 91 ? 9.890 -9.669 -21.142 1.00 65.88 91 ARG A N 1
ATOM 714 C CA . ARG A 1 91 ? 9.043 -10.219 -22.216 1.00 65.88 91 ARG A CA 1
ATOM 715 C C . ARG A 1 91 ? 8.929 -9.253 -23.389 1.00 65.88 91 ARG A C 1
ATOM 717 O O . ARG A 1 91 ? 8.995 -9.698 -24.527 1.00 65.88 91 ARG A O 1
ATOM 724 N N . ARG A 1 92 ? 8.796 -7.947 -23.124 1.00 66.50 92 ARG A N 1
ATOM 725 C CA . ARG A 1 92 ? 8.801 -6.916 -24.177 1.00 66.50 92 ARG A CA 1
ATOM 726 C C . ARG A 1 92 ? 10.125 -6.888 -24.944 1.00 66.50 92 ARG A C 1
ATOM 728 O O . ARG A 1 92 ? 10.109 -6.817 -26.167 1.00 66.50 92 ARG A O 1
ATOM 735 N N . ALA A 1 93 ? 11.254 -6.963 -24.237 1.00 67.94 93 ALA A N 1
ATOM 736 C CA . ALA A 1 93 ? 12.576 -6.985 -24.860 1.00 67.94 93 ALA A CA 1
ATOM 737 C C . ALA A 1 93 ? 12.790 -8.239 -25.726 1.00 67.94 93 ALA A C 1
ATOM 739 O O . ALA A 1 93 ? 13.235 -8.106 -26.860 1.00 67.94 93 ALA A O 1
ATOM 740 N N . ALA A 1 94 ? 12.412 -9.424 -25.232 1.00 68.31 94 ALA A N 1
ATOM 741 C CA . ALA A 1 94 ? 12.498 -10.671 -25.996 1.00 68.31 94 ALA A CA 1
ATOM 742 C C . ALA A 1 94 ? 11.626 -10.636 -27.266 1.00 68.31 94 ALA A C 1
ATOM 744 O O . ALA A 1 94 ? 12.128 -10.878 -28.356 1.00 68.31 94 ALA A O 1
ATOM 745 N N . ALA A 1 95 ? 10.363 -10.208 -27.150 1.00 70.12 95 ALA A N 1
ATOM 746 C CA . ALA A 1 95 ? 9.462 -10.104 -28.300 1.00 70.12 95 ALA A CA 1
ATOM 747 C C . ALA A 1 95 ? 9.952 -9.112 -29.370 1.00 70.12 95 ALA A C 1
ATOM 749 O O . ALA A 1 95 ? 9.671 -9.292 -30.548 1.00 70.12 95 ALA A O 1
ATOM 750 N N . LYS A 1 96 ? 10.683 -8.059 -28.977 1.00 69.81 96 LYS A N 1
ATOM 751 C CA . LYS A 1 96 ? 11.284 -7.113 -29.926 1.00 69.81 96 LYS A CA 1
ATOM 752 C C . LYS A 1 96 ? 12.475 -7.720 -30.674 1.00 69.81 96 LYS A C 1
ATOM 754 O O . LYS A 1 96 ? 12.690 -7.351 -31.819 1.00 69.81 96 LYS A O 1
ATOM 759 N N . VAL A 1 97 ? 13.241 -8.607 -30.036 1.00 74.06 97 VAL A N 1
ATOM 760 C CA . VAL A 1 97 ? 14.369 -9.310 -30.668 1.00 74.06 97 VAL A CA 1
ATOM 761 C C . VAL A 1 97 ? 13.871 -10.338 -31.683 1.00 74.06 97 VAL A C 1
ATOM 763 O O . VAL A 1 97 ? 14.429 -10.406 -32.765 1.00 74.06 97 VAL A O 1
ATOM 766 N N . ASP A 1 98 ? 12.790 -11.061 -31.384 1.00 75.25 98 ASP A N 1
ATOM 767 C CA . ASP A 1 98 ? 12.229 -12.079 -32.290 1.00 75.25 98 ASP A CA 1
ATOM 768 C C . ASP A 1 98 ? 11.568 -11.494 -33.561 1.00 75.25 98 ASP A C 1
ATOM 770 O O . ASP A 1 98 ? 11.226 -12.234 -34.481 1.00 75.25 98 ASP A O 1
ATOM 774 N N . LEU A 1 99 ? 11.349 -10.174 -33.607 1.00 73.12 99 LEU A N 1
ATOM 775 C CA . LEU A 1 99 ? 10.742 -9.449 -34.734 1.00 73.12 99 LEU A CA 1
ATOM 776 C C . LEU A 1 99 ? 11.771 -8.800 -35.683 1.00 73.12 99 LEU A C 1
ATOM 778 O O . LEU A 1 99 ? 11.360 -8.127 -36.631 1.00 73.12 99 LEU A O 1
ATOM 782 N N . ILE A 1 100 ? 13.074 -8.946 -35.413 1.00 62.94 100 ILE A N 1
ATOM 783 C CA . ILE A 1 100 ? 14.193 -8.386 -36.197 1.00 62.94 100 ILE A CA 1
ATOM 784 C C . ILE A 1 100 ? 14.959 -9.536 -36.847 1.00 62.94 100 ILE A C 1
ATOM 786 O O . ILE A 1 100 ? 15.299 -9.395 -38.041 1.00 62.94 100 ILE A O 1
#

pLDDT: mean 89.36, std 9.0, range [62.94, 97.75]